Protein 6KYF (pdb70)

Solvent-accessible surface area: 7736 Å² total; per-residue (Å²): 102,110,139,40,65,134,49,50,84,0,16,30,5,10,181,91,115,23,91,101,10,181,121,54,66,87,51,13,15,30,54,2,10,90,108,94,137,32,4,89,88,123,19,154,34,22,0,87,0,59,0,18,54,25,0,56,28,130,22,1,62,164,116,42,162,68,4,97,103,38,0,52,97,23,11,75,46,69,119,99,10,0,114,11,0,20,45,46,40,4,132,35,164,95,58,78,33,132,59,1,33,85,25,0,0,48,0,0,84,124,43,48,60,8,0,0,28,0,75,59,170,94,28,60,8,14,0,0,4,54,54,4,58,0,110,81,141

Structure (mmCIF, N/CA/C/O backbone):
data_6KYF
#
_entry.id   6KYF
#
_cell.length_a   104.677
_cell.length_b   104.677
_cell.length_c   119.673
_cell.angle_alpha   90.000
_cell.angle_beta   90.000
_cell.angle_gamma   120.000
#
_symmetry.space_group_name_H-M   'P 62 2 2'
#
loop_
_entity.id
_entity.type
_entity.pdbx_description
1 polymer AcrF11
2 non-polymer NICOTINAMIDE-ADENINE-DINUCLEOTIDE
#
loop_
_atom_site.group_PDB
_atom_site.id
_atom_site.type_symbol
_atom_site.label_atom_id
_atom_site.label_alt_id
_atom_site.label_comp_id
_atom_site.label_asym_id
_atom_site.label_entity_id
_atom_site.label_seq_id
_atom_site.pdbx_PDB_ins_code
_atom_site.Cartn_x
_atom_site.Cartn_y
_atom_site.Cartn_z
_atom_site.occupancy
_atom_site.B_iso_or_equiv
_atom_site.auth_seq_id
_atom_site.auth_comp_id
_atom_site.auth_asym_id
_atom_site.auth_atom_id
_atom_site.pdbx_PDB_model_num
ATOM 1 N N . GLY A 1 1 ? 26.94237 137.20296 141.12180 1.000 77.38036 -4 GLY A N 1
ATOM 2 C CA . GLY A 1 1 ? 25.95893 138.26670 141.00463 1.000 89.08832 -4 GLY A CA 1
ATOM 3 C C . GLY A 1 1 ? 25.45541 138.83839 142.32025 1.000 94.94528 -4 GLY A C 1
ATOM 4 O O . GLY A 1 1 ? 25.44955 138.13170 143.33243 1.000 96.10914 -4 GLY A O 1
ATOM 5 N N . PRO A 1 2 ? 25.02074 140.10304 142.30023 1.000 86.72664 -3 PRO A N 1
ATOM 6 C CA . PRO A 1 2 ? 24.60344 140.77021 143.54392 1.000 78.87943 -3 PRO A CA 1
ATOM 7 C C . PRO A 1 2 ? 23.53071 139.96605 144.26136 1.000 82.47055 -3 PRO A C 1
ATOM 8 O O . PRO A 1 2 ? 22.55276 139.52463 143.65395 1.000 82.73490 -3 PRO A O 1
ATOM 12 N N . LEU A 1 3 ? 23.72784 139.76872 145.56395 1.000 84.89963 -2 LEU A N 1
ATOM 13 C CA . LEU A 1 3 ? 22.91468 138.80657 146.29420 1.000 82.87336 -2 LEU A CA 1
ATOM 14 C C . LEU A 1 3 ? 21.46993 139.27187 146.35207 1.000 76.74181 -2 LEU A C 1
ATOM 15 O O . LEU A 1 3 ? 21.18723 140.43788 146.64251 1.000 79.05614 -2 LEU A O 1
ATOM 20 N N . GLY A 1 4 ? 20.55683 138.35337 146.06053 1.000 75.80076 -1 GLY A N 1
ATOM 21 C CA . GLY A 1 4 ? 19.16062 138.66740 145.92358 1.000 77.08428 -1 GLY A CA 1
ATOM 22 C C . GLY A 1 4 ? 18.66895 138.71045 144.49370 1.000 77.34136 -1 GLY A C 1
ATOM 23 O O . GLY A 1 4 ? 17.47037 138.52017 144.26358 1.000 84.20362 -1 GLY A O 1
ATOM 24 N N . SER A 1 5 ? 19.56361 138.94034 143.52707 1.000 76.57938 0 SER A N 1
ATOM 25 C CA . SER A 1 5 ? 19.14908 139.05405 142.13144 1.000 71.08197 0 SER A CA 1
ATOM 26 C C . SER A 1 5 ? 18.56081 137.76162 141.59312 1.000 73.48532 0 SER A C 1
ATOM 27 O O . SER A 1 5 ? 17.85049 137.78761 140.58167 1.000 72.36188 0 SER A O 1
ATOM 30 N N . MET A 1 6 ? 18.85132 136.63173 142.23205 1.000 75.86876 1 MET A N 1
ATOM 31 C CA . MET A 1 6 ? 18.35444 135.34344 141.77660 1.000 69.31309 1 MET A CA 1
ATOM 32 C C . MET A 1 6 ? 17.44309 134.67916 142.79743 1.000 69.56801 1 MET A C 1
ATOM 33 O O . MET A 1 6 ? 17.15156 133.48464 142.65816 1.000 66.33311 1 MET A O 1
ATOM 38 N N . SER A 1 7 ? 16.96896 135.42516 143.79868 1.000 70.56371 2 SER A N 1
ATOM 39 C CA . SER A 1 7 ? 16.22897 134.83359 144.90476 1.000 66.00313 2 SER A CA 1
ATOM 40 C C . SER A 1 7 ? 14.92714 134.20666 144.42380 1.000 67.52378 2 SER A C 1
ATOM 41 O O . SER A 1 7 ? 14.25000 134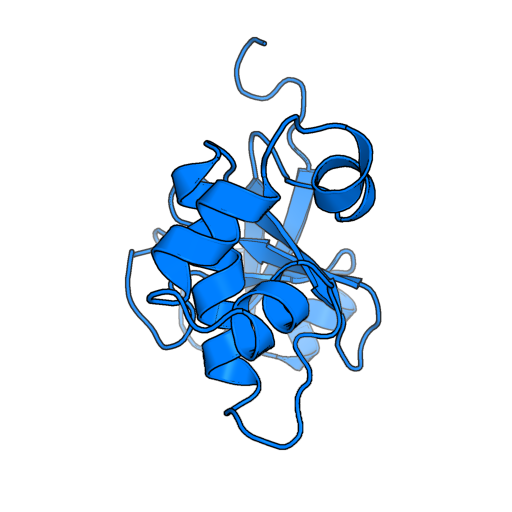.74085 143.54156 1.000 67.11139 2 SER A O 1
ATOM 44 N N . MET A 1 8 ? 14.57843 133.05902 145.00458 1.000 64.42272 3 MET A N 1
ATOM 45 C CA . MET A 1 8 ? 13.27849 132.45338 144.76723 1.000 62.60111 3 MET A CA 1
ATOM 46 C C . MET A 1 8 ? 12.54439 132.32595 146.09606 1.000 68.47073 3 MET A C 1
ATOM 47 O O . MET A 1 8 ? 13.16017 132.18427 147.15823 1.000 63.13223 3 MET A O 1
ATOM 52 N N . GLU A 1 9 ? 11.21941 132.41693 146.02314 1.000 67.16852 4 GLU A N 1
ATOM 53 C CA . GLU A 1 9 ? 10.34718 132.50730 147.18796 1.000 63.50793 4 GLU A CA 1
ATOM 54 C C . GLU A 1 9 ? 9.59601 131.19471 147.36308 1.000 68.81531 4 GLU A C 1
ATOM 55 O O . GLU A 1 9 ? 8.89657 130.74905 146.44762 1.000 73.53374 4 GLU A O 1
ATOM 61 N N . LEU A 1 10 ? 9.73442 130.58712 148.53868 1.000 69.19252 5 LEU A N 1
ATOM 62 C CA . LEU A 1 10 ? 9.10312 129.31650 148.86510 1.000 68.55192 5 LEU A CA 1
ATOM 63 C C . LEU A 1 10 ? 8.44284 129.41592 150.23354 1.000 70.80818 5 LEU A C 1
ATOM 64 O O . LEU A 1 10 ? 8.62205 130.39388 150.96459 1.000 72.10460 5 LEU A O 1
ATOM 69 N N . PHE A 1 11 ? 7.67853 128.38201 150.58656 1.000 68.62656 6 PHE A N 1
ATOM 70 C CA . PHE A 1 11 ? 6.94126 128.36120 151.84074 1.000 67.84085 6 PHE A CA 1
ATOM 71 C C . PHE A 1 11 ? 7.17907 127.05189 152.57648 1.000 70.66018 6 PHE A C 1
ATOM 72 O O . PHE A 1 11 ? 7.33297 125.99323 151.96436 1.000 73.89460 6 PHE A O 1
ATOM 80 N N . HIS A 1 12 ? 7.20070 127.14053 153.90409 1.000 76.33108 7 HIS A N 1
ATOM 81 C CA . HIS A 1 12 ? 7.47582 126.01119 154.78154 1.000 72.68722 7 HIS A CA 1
ATOM 82 C C . HIS A 1 12 ? 6.45139 125.98890 155.90360 1.000 73.15562 7 HIS A C 1
ATOM 83 O O . HIS A 1 12 ? 6.23755 127.00621 156.57000 1.000 75.13725 7 HIS A O 1
ATOM 90 N N . GLY A 1 13 ? 5.82540 124.83725 156.11053 1.000 74.77643 8 GLY A N 1
ATOM 91 C CA . GLY A 1 13 ? 4.90150 124.64119 157.21665 1.000 73.41608 8 GLY A CA 1
ATOM 92 C C . GLY A 1 13 ? 5.56455 123.83478 158.31613 1.000 74.97709 8 GLY A C 1
ATOM 93 O O . GLY A 1 13 ? 6.30961 122.89086 158.04680 1.000 80.45371 8 GLY A O 1
ATOM 94 N N . SER A 1 14 ? 5.29956 124.22074 159.56151 1.000 75.62536 9 SER A N 1
ATOM 95 C CA . SER A 1 14 ? 5.93150 123.55893 160.69398 1.000 80.58683 9 SER A CA 1
ATOM 96 C C . SER A 1 14 ? 5.06351 123.73644 161.93292 1.000 79.37760 9 SER A C 1
ATOM 97 O O . SER A 1 14 ? 4.12497 124.53626 161.95407 1.000 78.58294 9 SER A O 1
ATOM 100 N N . TYR A 1 15 ? 5.38564 122.95690 162.96672 1.000 78.47105 10 TYR A N 1
ATOM 101 C CA . TYR A 1 15 ? 4.76376 123.14088 164.27217 1.000 79.48884 10 TYR A CA 1
ATOM 102 C C . TYR A 1 15 ? 5.43876 124.26210 165.05412 1.000 81.74495 10 TYR A C 1
ATOM 103 O O . TYR A 1 15 ? 4.76987 124.98475 165.80096 1.000 81.05604 10 TYR A O 1
ATOM 112 N N . GLU A 1 16 ? 6.75088 124.41947 164.88812 1.000 80.00905 11 GLU A N 1
ATOM 113 C CA . GLU A 1 16 ? 7.52417 125.48149 165.50742 1.000 76.56211 11 GLU A CA 1
ATOM 114 C C . GLU A 1 16 ? 7.32132 126.80173 164.77073 1.000 82.95375 11 GLU A C 1
ATOM 115 O O . GLU A 1 16 ? 6.66766 126.87701 163.72758 1.000 85.10894 11 GLU A O 1
ATOM 121 N N . GLU A 1 17 ? 7.91152 127.85306 165.32842 1.000 82.17489 12 GLU A N 1
ATOM 122 C CA . GLU A 1 17 ? 8.19564 129.08168 164.60090 1.000 79.36495 12 GLU A CA 1
ATOM 123 C C . GLU A 1 17 ? 9.69863 129.12766 164.35850 1.000 81.93738 12 GLU A C 1
ATOM 124 O O . GLU A 1 17 ? 10.48195 129.18017 165.31328 1.000 82.16307 12 GLU A O 1
ATOM 130 N N . ILE A 1 18 ? 10.09741 129.09089 163.09111 1.000 77.74873 13 ILE A N 1
ATOM 131 C CA . ILE A 1 18 ? 11.50889 129.00148 162.73587 1.000 75.88909 13 ILE A CA 1
ATOM 132 C C . ILE A 1 18 ? 12.11060 130.39969 162.70381 1.00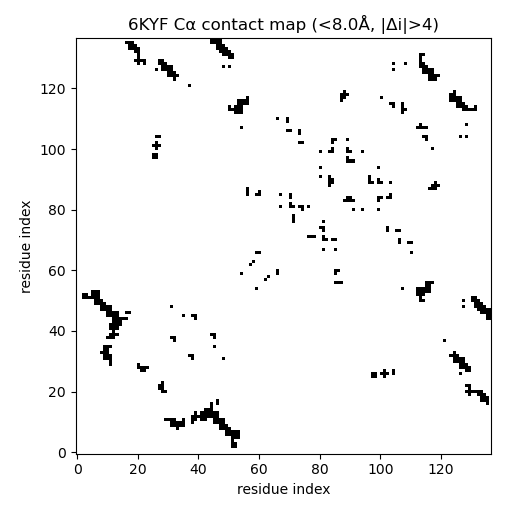0 74.66091 13 ILE A C 1
ATOM 133 O O . ILE A 1 18 ? 11.60116 131.29474 162.01897 1.000 75.95914 13 ILE A O 1
ATOM 138 N N . SER A 1 19 ? 13.20425 130.58860 163.44098 1.000 77.95382 14 SER A N 1
ATOM 139 C CA . SER A 1 19 ? 13.93822 131.85000 163.43663 1.000 71.75869 14 SER A CA 1
ATOM 140 C C . SER A 1 19 ? 14.96710 131.87581 162.30797 1.000 72.27052 14 SER A C 1
ATOM 141 O O . SER A 1 19 ? 14.93830 132.76271 161.44850 1.000 73.20427 14 SER A O 1
ATOM 144 N N . GLU A 1 20 ? 15.87783 130.90442 162.29928 1.000 72.10750 15 GLU A N 1
ATOM 145 C CA . GLU A 1 20 ? 16.81880 130.74481 161.20501 1.000 75.05733 15 GLU A CA 1
ATOM 146 C C . GLU A 1 20 ? 16.94139 129.26515 160.86586 1.000 78.55885 15 GLU A C 1
ATOM 147 O O . GLU A 1 20 ? 16.37824 128.40007 161.54155 1.000 74.85672 15 GLU A O 1
ATOM 153 N N . ILE A 1 21 ? 17.67287 128.98070 159.79251 1.000 73.79651 16 ILE A N 1
ATOM 154 C CA . ILE A 1 21 ? 17.87247 127.61961 159.31148 1.000 64.94011 16 ILE A CA 1
ATOM 155 C C . ILE A 1 21 ? 19.22338 127.15443 159.84225 1.000 69.99026 16 ILE A C 1
ATOM 156 O O . ILE A 1 21 ? 20.27430 127.46473 159.27323 1.000 72.59454 16 ILE A O 1
ATOM 161 N N . ARG A 1 22 ? 19.19472 126.41732 160.94851 1.000 75.02336 17 ARG A N 1
ATOM 162 C CA . ARG A 1 22 ? 20.40999 125.85958 161.52128 1.000 75.25762 17 ARG A CA 1
ATOM 163 C C . ARG A 1 22 ? 21.00110 124.78193 160.61698 1.000 74.81975 17 ARG A C 1
ATOM 164 O O . ARG A 1 22 ? 20.29856 124.13479 159.83454 1.000 72.00140 17 ARG A O 1
ATOM 172 N N . ASP A 1 23 ? 22.31676 124.59573 160.73359 1.000 76.68256 18 ASP A N 1
ATOM 173 C CA . ASP A 1 23 ? 23.00613 123.46150 160.12014 1.000 72.61555 18 ASP A CA 1
ATOM 174 C C . ASP A 1 23 ? 22.80486 122.21273 160.98087 1.000 74.51628 18 ASP A C 1
ATOM 175 O O . ASP A 1 23 ? 23.73349 121.65254 161.56160 1.000 83.25181 18 ASP A O 1
ATOM 180 N N . SER A 1 24 ? 21.54968 121.78604 161.05850 1.000 74.65978 19 SER A N 1
ATOM 181 C CA . SER A 1 24 ? 21.15758 120.68866 161.92786 1.000 75.32878 19 SER A CA 1
ATOM 182 C C . SER A 1 24 ? 19.95288 119.99336 161.30677 1.000 79.36238 19 SER A C 1
ATOM 183 O O . SER A 1 24 ? 19.53794 120.31342 160.18919 1.000 82.40864 19 SER A O 1
ATOM 186 N N . GLY A 1 25 ? 19.37855 119.04745 162.04252 1.000 76.82630 20 GLY A N 1
ATOM 187 C CA . GLY A 1 25 ? 18.27250 118.26760 161.53362 1.000 75.49189 20 GLY A CA 1
ATOM 188 C C . GLY A 1 25 ? 18.73820 117.13957 160.63833 1.000 77.79422 20 GLY A C 1
ATOM 189 O O . GLY A 1 25 ? 19.92357 116.97127 160.34225 1.000 76.65720 20 GLY A O 1
ATOM 190 N N . VAL A 1 26 ? 17.76137 116.34611 160.19490 1.000 76.64066 21 VAL A N 1
ATOM 191 C CA . VAL A 1 26 ? 18.06628 115.19753 159.34826 1.000 70.37297 21 VAL A CA 1
ATOM 192 C C . VAL A 1 26 ? 18.69309 115.64847 158.03616 1.000 71.88870 21 VAL A C 1
ATOM 193 O O . VAL A 1 26 ? 19.60525 114.99909 157.51166 1.000 72.50237 21 VAL A O 1
ATOM 197 N N . PHE A 1 27 ? 18.22713 116.77232 157.49232 1.000 74.04675 22 PHE A N 1
ATOM 198 C CA . PHE A 1 27 ? 18.60206 117.17700 156.14654 1.000 72.19183 22 PHE A CA 1
ATOM 199 C C . PHE A 1 27 ? 19.56756 118.35163 156.11219 1.000 70.43203 22 PHE A C 1
ATOM 200 O O . PHE A 1 27 ? 20.12019 118.64511 155.04417 1.000 65.30834 22 PHE A O 1
ATOM 208 N N . GLY A 1 28 ? 19.78920 119.02447 157.23784 1.000 71.79787 23 GLY A N 1
ATOM 209 C CA . GLY A 1 28 ? 20.61274 120.21347 157.22870 1.000 68.30182 23 GLY A CA 1
ATOM 210 C C . GLY A 1 28 ? 19.91903 121.43496 156.68460 1.000 71.55961 23 GLY A C 1
ATOM 211 O O . GLY A 1 28 ? 20.59427 122.37022 156.24533 1.000 71.64545 23 GLY A O 1
ATOM 212 N N . GLY A 1 29 ? 18.59161 121.44870 156.69316 1.000 72.40682 24 GLY A N 1
ATOM 213 C CA . GLY A 1 29 ? 17.85205 122.59443 156.20380 1.000 70.77664 24 GLY A CA 1
ATOM 214 C C . GLY A 1 29 ? 16.36435 122.32772 156.22717 1.000 71.82918 24 GLY A C 1
ATOM 215 O O . GLY A 1 29 ? 15.90056 121.37012 156.85040 1.000 75.95808 24 GLY A O 1
ATOM 216 N N . LEU A 1 30 ? 15.61698 123.18774 155.53669 1.000 67.31425 25 LEU A N 1
ATOM 217 C CA . LEU A 1 30 ? 14.16840 123.07946 155.44285 1.000 68.26512 25 LEU A CA 1
ATOM 218 C C . LEU A 1 30 ? 13.74674 122.80449 154.00750 1.000 67.81601 25 LEU A C 1
ATOM 219 O O . LEU A 1 30 ? 14.43334 123.18866 153.05618 1.000 69.36076 25 LEU A O 1
ATOM 224 N N . PHE A 1 31 ? 12.60008 122.14753 153.85880 1.000 69.18257 26 PHE A N 1
ATOM 225 C CA . PHE A 1 31 ? 12.00910 121.93446 152.54649 1.000 72.62456 26 PHE A CA 1
ATOM 226 C C . PHE A 1 31 ? 10.99143 123.02772 152.24991 1.000 73.09101 26 PHE A C 1
ATOM 227 O O . PHE A 1 31 ? 10.16616 123.37608 153.10109 1.000 74.66620 26 PHE A O 1
ATOM 235 N N . GLY A 1 32 ? 11.06171 123.57613 151.04221 1.000 73.78867 27 GLY A N 1
ATOM 236 C CA . GLY A 1 32 ? 10.15517 124.62430 150.61221 1.000 70.52854 27 GLY A CA 1
ATOM 237 C C . GLY A 1 32 ? 9.30476 124.17506 149.45172 1.000 70.71654 27 GLY A C 1
ATOM 238 O O . GLY A 1 32 ? 9.72264 123.35729 148.62431 1.000 74.49507 27 GLY A O 1
ATOM 239 N N . ALA A 1 33 ? 8.08433 124.70648 149.38555 1.000 66.10670 28 ALA A N 1
ATOM 240 C CA . ALA A 1 33 ? 7.15965 124.45130 148.29732 1.000 66.31486 28 ALA A CA 1
ATOM 241 C C . ALA A 1 33 ? 6.83429 125.76067 147.59087 1.000 73.96770 28 ALA A C 1
ATOM 242 O O . ALA A 1 33 ? 7.00207 126.84813 148.14984 1.000 75.54115 28 ALA A O 1
ATOM 244 N N . HIS A 1 34 ? 6.37366 125.65156 146.34402 1.000 73.23626 29 HIS A N 1
ATOM 245 C CA . HIS A 1 34 ? 5.97053 126.83714 145.59633 1.000 70.72343 29 HIS A CA 1
ATOM 246 C C . HIS A 1 34 ? 4.59112 127.35115 145.98350 1.000 75.58903 29 HIS A C 1
ATOM 247 O O . HIS A 1 34 ? 4.26518 128.49418 145.64798 1.000 82.07894 29 HIS A O 1
ATOM 254 N N . GLU A 1 35 ? 3.78343 126.55268 146.67772 1.000 80.97431 30 GLU A N 1
ATOM 255 C CA . GLU A 1 35 ? 2.40887 126.90647 147.00540 1.000 84.42504 30 GLU A CA 1
ATOM 256 C C . GLU A 1 35 ? 2.22195 126.89800 148.51670 1.000 82.68043 30 GLU A C 1
ATOM 257 O O . GLU A 1 35 ? 2.57438 125.91774 149.18188 1.000 80.54284 30 GLU A O 1
ATOM 263 N N . LYS A 1 36 ? 1.67106 127.99226 149.05551 1.000 81.90083 31 LYS A N 1
ATOM 264 C CA . LYS A 1 36 ? 1.37596 128.04578 150.48598 1.000 81.04942 31 LYS A CA 1
ATOM 265 C C . LYS A 1 36 ? 0.51162 126.86773 150.91412 1.000 80.65789 31 LYS A C 1
ATOM 266 O O . LYS A 1 36 ? 0.71961 126.28842 151.98705 1.000 75.79908 31 LYS A O 1
ATOM 272 N N . GLU A 1 37 ? -0.47171 126.50789 150.08478 1.000 86.53203 32 GLU A N 1
ATOM 273 C CA . GLU A 1 37 ? -1.34148 125.37550 150.38666 1.000 85.70747 32 GLU A CA 1
ATOM 274 C C . GLU A 1 37 ? -0.53837 124.10347 150.63087 1.000 83.44618 32 GLU A C 1
ATOM 275 O O . GLU A 1 37 ? -0.85498 123.32044 151.53479 1.000 82.32975 32 GLU A O 1
ATOM 281 N N . THR A 1 38 ? 0.51375 123.88658 149.83991 1.000 81.38955 33 THR A N 1
ATOM 282 C CA . THR A 1 38 ? 1.33953 122.69728 150.02027 1.000 78.32318 33 THR A CA 1
ATOM 283 C C . THR A 1 38 ? 2.10721 122.75090 151.33647 1.000 79.85298 33 THR A C 1
ATOM 284 O O . THR A 1 38 ? 2.23267 121.73590 152.03247 1.000 79.45492 33 THR A O 1
ATOM 288 N N . ALA A 1 39 ? 2.61961 123.92766 151.70104 1.000 82.86807 34 ALA A N 1
ATOM 289 C CA . ALA A 1 39 ? 3.39234 124.04129 152.93356 1.000 76.27967 34 ALA A CA 1
ATOM 290 C C . ALA A 1 39 ? 2.51444 123.83337 154.16225 1.000 78.93206 34 ALA A C 1
ATOM 291 O O . ALA A 1 39 ? 2.95326 123.22982 155.14819 1.000 83.34648 34 ALA A O 1
ATOM 293 N N . LEU A 1 40 ? 1.26900 124.31671 154.11966 1.000 79.24072 35 LEU A N 1
ATOM 294 C CA . LEU A 1 40 ? 0.38091 124.18522 155.27104 1.000 73.71996 35 LEU A CA 1
ATOM 295 C C . LEU A 1 40 ? 0.03495 122.73272 155.56636 1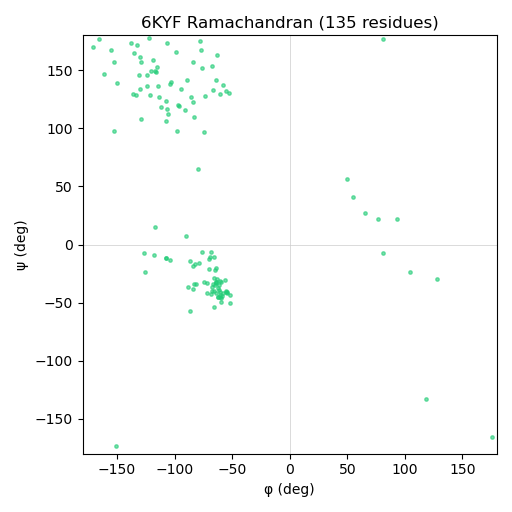.000 77.02991 35 LEU A C 1
ATOM 296 O O . LEU A 1 40 ? -0.23396 122.38779 156.72178 1.000 80.63486 35 LEU A O 1
ATOM 301 N N . SER A 1 41 ? 0.02790 121.86740 154.55216 1.000 77.46595 36 SER A N 1
ATOM 302 C CA . SER A 1 41 ? -0.24933 120.46151 154.81756 1.000 79.46387 36 SER A CA 1
ATOM 303 C C . SER A 1 41 ? 0.83151 119.80529 155.66554 1.000 80.04570 36 SER A C 1
ATOM 304 O O . SER A 1 41 ? 0.62338 118.68647 156.14763 1.000 85.76870 36 SER A O 1
ATOM 307 N N . HIS A 1 42 ? 1.96474 120.47577 155.87080 1.000 81.09929 37 HIS A N 1
ATOM 308 C CA . HIS A 1 42 ? 3.06709 119.93499 156.65064 1.000 80.20380 37 HIS A CA 1
ATOM 309 C C . HIS A 1 42 ? 3.17405 120.53346 158.04542 1.000 81.36333 37 HIS A C 1
ATOM 310 O O . HIS A 1 42 ? 3.91063 119.99055 158.87675 1.000 86.03344 37 HIS A O 1
ATOM 317 N N . GLY A 1 43 ? 2.46979 121.62492 158.32222 1.000 78.45355 38 GLY A N 1
ATOM 318 C CA . GLY A 1 43 ? 2.55919 122.24769 159.63050 1.000 78.87190 38 GLY A CA 1
ATOM 319 C C . GLY A 1 43 ? 1.51914 123.33275 159.78656 1.000 78.23144 38 GLY A C 1
ATOM 320 O O . GLY A 1 43 ? 0.85259 123.73573 158.82989 1.000 79.33163 38 GLY A O 1
ATOM 321 N N . GLU A 1 44 ? 1.39474 123.80830 161.02113 1.000 79.47132 39 GLU A N 1
ATOM 322 C CA . GLU A 1 44 ? 0.39576 124.81470 161.35316 1.000 83.36429 39 GLU A CA 1
ATOM 323 C C . GLU A 1 44 ? 0.91277 126.23493 161.14659 1.000 83.03431 39 GLU A C 1
ATOM 324 O O . GLU A 1 44 ? 0.15556 127.10921 160.71391 1.000 78.78328 39 GLU A O 1
ATOM 330 N N . THR A 1 45 ? 2.18771 126.48580 161.43598 1.000 79.74636 40 THR A N 1
ATOM 331 C CA . THR A 1 45 ? 2.76942 127.81815 161.32394 1.000 79.22351 40 THR A CA 1
ATOM 332 C C . THR A 1 45 ? 3.48752 127.94264 159.98373 1.000 79.76018 40 THR A C 1
ATOM 333 O O . THR A 1 45 ? 4.41880 127.18134 159.69678 1.000 77.00653 40 THR A O 1
ATOM 337 N N . LEU A 1 46 ? 3.05093 128.90247 159.17118 1.000 79.81627 41 LEU A N 1
ATOM 338 C CA . LEU A 1 46 ? 3.57242 129.08874 157.82557 1.000 72.42208 41 LEU A CA 1
ATOM 339 C C . LEU A 1 46 ? 4.77596 130.02075 157.83277 1.000 76.86099 41 LEU A C 1
ATOM 340 O O . LEU A 1 46 ? 4.81426 131.00464 158.57724 1.000 77.37388 41 LEU A O 1
ATOM 345 N N . HIS A 1 47 ? 5.75786 129.70432 156.99279 1.000 76.75721 42 HIS A N 1
ATOM 346 C CA . HIS A 1 47 ? 6.97708 130.48747 156.88742 1.000 75.80603 42 HIS A CA 1
ATOM 347 C C . HIS A 1 47 ? 7.25122 130.82265 155.43037 1.000 76.99863 42 HIS A C 1
ATOM 348 O O . HIS A 1 47 ? 6.78732 130.14242 154.51230 1.000 73.89029 42 HIS A O 1
ATOM 355 N N . ARG A 1 48 ? 8.02143 131.88624 155.23420 1.000 76.36660 43 ARG A N 1
ATOM 356 C CA . ARG A 1 48 ? 8.50061 132.29032 153.92130 1.000 69.58096 43 ARG A CA 1
ATOM 357 C C . ARG A 1 48 ? 10.00609 132.07576 153.88412 1.000 68.29476 43 ARG A C 1
ATOM 358 O O . ARG A 1 48 ? 10.74013 132.67377 154.67805 1.000 73.83895 43 ARG A O 1
ATOM 366 N N . ILE A 1 49 ? 10.46101 131.21210 152.98280 1.000 67.46284 44 ILE A N 1
ATOM 367 C CA . ILE A 1 49 ? 11.88239 130.96722 152.77608 1.000 68.61824 44 ILE A CA 1
ATOM 368 C C . ILE A 1 49 ? 12.29988 131.66898 151.49461 1.000 68.76703 44 ILE A C 1
ATOM 369 O O . ILE A 1 49 ? 11.57662 131.63746 150.49295 1.000 74.91254 44 ILE A O 1
ATOM 374 N N . ILE A 1 50 ? 13.46182 132.31180 151.53029 1.000 67.77781 45 ILE A N 1
ATOM 375 C CA . ILE A 1 50 ? 13.99087 133.04360 150.38901 1.000 71.90153 45 ILE A CA 1
ATOM 376 C C . ILE A 1 50 ? 15.42346 132.57744 150.17370 1.000 71.70821 45 ILE A C 1
ATOM 377 O O . ILE A 1 50 ? 16.31357 132.89878 150.97186 1.000 70.16911 45 ILE A O 1
ATOM 382 N N . SER A 1 51 ? 15.64023 131.80229 149.11165 1.000 66.36279 46 SER A N 1
ATOM 383 C CA . SER A 1 51 ? 16.96787 131.29520 148.79455 1.000 65.62639 46 SER A CA 1
ATOM 384 C C . SER A 1 51 ? 17.67533 132.26321 147.86176 1.000 70.33756 46 SER A C 1
ATOM 385 O O . SER A 1 51 ? 17.22465 132.45440 146.72497 1.000 71.05384 46 SER A O 1
ATOM 388 N N . PRO A 1 52 ? 18.77945 132.89051 148.28497 1.000 67.99574 47 PRO A N 1
ATOM 389 C CA . PRO A 1 52 ? 19.43958 133.87496 147.41538 1.000 63.02706 47 PRO A CA 1
ATOM 390 C C . PRO A 1 52 ? 19.93014 133.29955 146.10126 1.000 71.73927 47 PRO A C 1
ATOM 391 O O . PRO A 1 52 ? 19.95239 134.02367 145.09799 1.000 77.53134 47 PRO A O 1
ATOM 395 N N . LEU A 1 53 ? 20.32468 132.02768 146.06933 1.000 67.31931 48 LEU A N 1
ATOM 396 C CA . LEU A 1 53 ? 20.82415 131.40485 144.83771 1.000 72.24821 48 LEU A CA 1
ATOM 397 C C . LEU A 1 53 ? 20.56783 129.89886 144.86157 1.000 69.81311 48 LEU A C 1
ATOM 398 O O . LEU A 1 53 ? 21.34319 129.12961 145.44829 1.000 62.72522 48 LEU A O 1
ATOM 403 N N . PRO A 1 54 ? 19.49715 129.45230 144.21669 1.000 67.27498 49 PRO A N 1
ATOM 404 C CA . PRO A 1 54 ? 19.17322 128.02226 144.19879 1.000 63.56192 49 PRO A CA 1
ATOM 405 C C . PRO A 1 54 ? 19.93551 127.27501 143.11701 1.000 67.57845 49 PRO A C 1
ATOM 406 O O . PRO A 1 54 ? 20.36513 127.83950 142.10930 1.000 73.31817 49 PRO A O 1
ATOM 410 N N . LEU A 1 55 ? 20.07468 125.96928 143.33884 1.000 66.82266 50 LEU A N 1
ATOM 411 C CA . LEU A 1 55 ? 20.79225 125.07414 142.43788 1.000 65.34525 50 LEU A CA 1
ATOM 412 C C . LEU A 1 55 ? 19.75504 124.21122 141.72796 1.000 66.70930 50 LEU A C 1
ATOM 413 O O . LEU A 1 55 ? 19.17621 123.30329 142.33490 1.000 69.67990 50 LEU A O 1
ATOM 418 N N . THR A 1 56 ? 19.51698 124.49087 140.45038 1.000 67.56496 51 THR A N 1
ATOM 419 C CA . THR A 1 56 ? 18.59818 1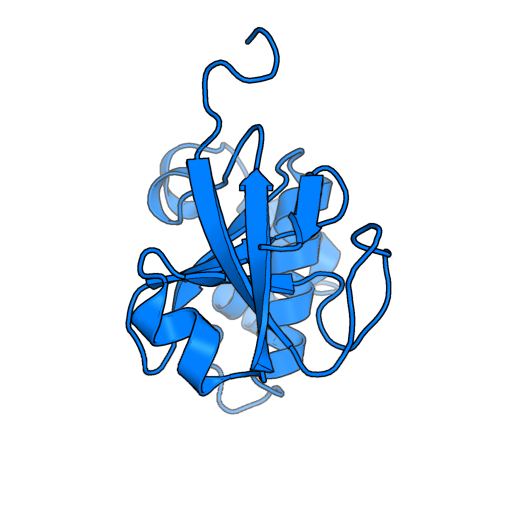23.66724 139.67899 1.000 65.26308 51 THR A CA 1
ATOM 420 C C . THR A 1 56 ? 19.26820 122.35440 139.29357 1.000 67.38832 51 THR A C 1
ATOM 421 O O . THR A 1 56 ? 20.49285 122.27475 139.15620 1.000 65.43989 51 THR A O 1
ATOM 425 N N . ASP A 1 57 ? 18.44761 121.31443 139.11727 1.000 68.97659 52 ASP A N 1
ATOM 426 C CA . ASP A 1 57 ? 18.98927 120.01401 138.73003 1.000 69.41821 52 ASP A CA 1
ATOM 427 C C . ASP A 1 57 ? 19.69199 120.07574 137.38043 1.000 67.08767 52 ASP A C 1
ATOM 428 O O . ASP A 1 57 ? 20.73452 119.43806 137.19490 1.000 67.51150 52 ASP A O 1
ATOM 433 N N . TYR A 1 58 ? 19.14139 120.83243 136.42514 1.000 63.19405 53 TYR A N 1
ATOM 434 C CA . TYR A 1 58 ? 19.80728 120.96951 135.13399 1.000 64.94064 53 TYR A CA 1
ATOM 435 C C . TYR A 1 58 ? 21.19456 121.57340 135.29994 1.000 70.84568 53 TYR A C 1
ATOM 436 O O . TYR A 1 58 ? 22.17989 121.04984 134.76582 1.000 72.27542 53 TYR A O 1
ATOM 445 N N . ALA A 1 59 ? 21.28995 122.68333 136.03767 1.000 69.35302 54 ALA A N 1
ATOM 446 C CA . ALA A 1 59 ? 22.58657 123.31902 136.24258 1.000 68.27329 54 ALA A CA 1
ATOM 447 C C . ALA A 1 59 ? 23.56940 122.37458 136.92012 1.000 70.43972 54 ALA A C 1
ATOM 448 O O . ALA A 1 59 ? 24.77468 122.43037 136.64634 1.000 72.51641 54 ALA A O 1
ATOM 450 N N . LEU A 1 60 ? 23.07269 121.48700 137.78278 1.000 66.08805 55 LEU A N 1
ATOM 451 C CA . LEU A 1 60 ? 23.94647 120.54071 138.46599 1.000 67.52973 55 LEU A CA 1
ATOM 452 C C . LEU A 1 60 ? 24.57796 119.56103 137.48444 1.000 71.46626 55 LEU A C 1
ATOM 453 O O . LEU A 1 60 ? 25.80276 119.40114 137.44736 1.000 74.01190 55 LEU A O 1
ATOM 458 N N . ASN A 1 61 ? 23.75244 118.88816 136.68104 1.000 69.33834 56 ASN A N 1
ATOM 459 C CA . ASN A 1 61 ? 24.24192 117.81487 135.82362 1.000 66.19293 56 ASN A CA 1
ATOM 460 C C . ASN A 1 61 ? 24.82255 118.30472 134.50422 1.000 71.36414 56 ASN A C 1
ATOM 461 O O . ASN A 1 61 ? 25.55835 117.55141 133.85751 1.000 79.67001 56 ASN A O 1
ATOM 466 N N . TYR A 1 62 ? 24.51653 119.52723 134.07835 1.000 71.05215 57 TYR A N 1
ATOM 467 C CA . TYR A 1 62 ? 24.81900 119.92297 132.70920 1.000 69.22239 57 TYR A CA 1
ATOM 468 C C . TYR A 1 62 ? 25.63775 121.19641 132.58018 1.000 71.96995 57 TYR A C 1
ATOM 469 O O . TYR A 1 62 ? 26.30662 121.36914 131.56005 1.000 75.58763 57 TYR A O 1
ATOM 478 N N . GLU A 1 63 ? 25.61739 122.08834 133.57256 1.000 71.78724 58 GLU A N 1
ATOM 479 C CA . GLU A 1 63 ? 26.24612 123.39199 133.41568 1.000 74.73744 58 GLU A CA 1
ATOM 480 C C . GLU A 1 63 ? 27.39358 123.64395 134.38018 1.000 72.24474 58 GLU A C 1
ATOM 481 O O . GLU A 1 63 ? 28.09414 124.64962 134.22746 1.000 79.00132 58 GLU A O 1
ATOM 487 N N . ILE A 1 64 ? 27.60662 122.77609 135.36014 1.000 70.39644 59 ILE A N 1
ATOM 488 C CA . ILE A 1 64 ? 28.65941 122.95080 136.35418 1.000 74.29665 59 ILE A CA 1
ATOM 489 C C . ILE A 1 64 ? 29.77030 121.96829 136.01692 1.000 77.50676 59 ILE A C 1
ATOM 490 O O . ILE A 1 64 ? 29.59556 120.74924 136.14312 1.000 79.27310 59 ILE A O 1
ATOM 495 N N . GLU A 1 65 ? 30.91677 122.49879 135.59855 1.000 80.95002 60 GLU A N 1
ATOM 496 C CA . GLU A 1 65 ? 32.05975 121.66280 135.25387 1.000 84.79666 60 GLU A CA 1
ATOM 497 C C . GLU A 1 65 ? 32.51787 120.83820 136.45163 1.000 85.12003 60 GLU A C 1
ATOM 498 O O . GLU A 1 65 ? 32.72533 121.37057 137.54649 1.000 88.17551 60 GLU A O 1
ATOM 504 N N . SER A 1 66 ? 32.66492 119.53010 136.23164 1.000 84.88803 61 SER A N 1
ATOM 505 C CA . SER A 1 66 ? 33.25552 118.60634 137.20316 1.000 89.90272 61 SER A CA 1
ATOM 506 C C . SER A 1 66 ? 32.54325 118.66224 138.55500 1.000 91.18600 61 SER A C 1
ATOM 507 O O . SER A 1 66 ? 33.16902 118.62324 139.61669 1.000 92.92622 61 SER A O 1
ATOM 510 N N . ALA A 1 67 ? 31.21303 118.75641 138.51878 1.000 90.05591 62 ALA A N 1
ATOM 511 C CA . ALA A 1 67 ? 30.43891 118.54527 139.73488 1.000 81.60853 62 ALA A CA 1
ATOM 512 C C . ALA A 1 67 ? 30.46159 117.08579 140.15954 1.000 85.20758 62 ALA A C 1
ATOM 513 O O . ALA A 1 67 ? 30.22388 116.78520 141.33486 1.000 84.99372 62 ALA A O 1
ATOM 515 N N . TRP A 1 68 ? 30.75422 116.17921 139.22525 1.000 84.95186 63 TRP A N 1
ATOM 516 C CA . TRP A 1 68 ? 30.80144 114.75797 139.54511 1.000 86.20364 63 TRP A CA 1
ATOM 517 C C . TRP A 1 68 ? 31.88515 114.46172 140.57551 1.000 85.81400 63 TRP A C 1
ATOM 518 O O . TRP A 1 68 ? 31.65722 113.71785 141.53656 1.000 83.83410 63 TRP A O 1
ATOM 529 N N . GLU A 1 69 ? 33.07562 115.03990 140.39157 1.000 86.41946 64 GLU A N 1
ATOM 530 C CA . GLU A 1 69 ? 34.15295 114.81408 141.35113 1.000 86.74122 64 GLU A CA 1
ATOM 531 C C . GLU A 1 69 ? 33.80196 115.36728 142.72649 1.000 82.94645 64 GLU A C 1
ATOM 532 O O . GLU A 1 69 ? 34.21793 114.80099 143.74420 1.000 87.50868 64 GLU A O 1
ATOM 538 N N . VAL A 1 70 ? 33.03689 116.45897 142.78340 1.000 83.23496 65 VAL A N 1
ATOM 539 C CA . VAL A 1 70 ? 32.62276 116.99737 144.07508 1.000 79.92523 65 VAL A CA 1
ATOM 540 C C . VAL A 1 70 ? 31.57894 116.09394 144.71487 1.000 79.37164 65 VAL A C 1
ATOM 541 O O . VAL A 1 70 ? 31.61389 115.84244 145.92418 1.000 81.23811 65 VAL A O 1
ATOM 545 N N . ALA A 1 71 ? 30.63308 115.59218 143.91800 1.000 78.12319 66 ALA A N 1
ATOM 546 C CA . ALA A 1 71 ? 29.67222 114.62806 144.44019 1.000 79.86037 66 ALA A CA 1
ATOM 547 C C . ALA A 1 71 ? 30.36150 113.34688 144.88781 1.000 82.52501 66 ALA A C 1
ATOM 548 O O . ALA A 1 71 ? 29.88676 112.67323 145.80879 1.000 81.31959 66 ALA A O 1
ATOM 550 N N . LEU A 1 72 ? 31.47732 112.99507 144.24784 1.000 83.57331 67 LEU A N 1
ATOM 551 C CA . LEU A 1 72 ? 32.23800 111.82610 144.67043 1.000 81.18574 67 LEU A CA 1
ATOM 552 C C . LEU A 1 72 ? 32.88777 112.05021 146.02825 1.000 80.87820 67 LEU A C 1
ATOM 553 O O . LEU A 1 72 ? 32.87780 111.15497 146.88087 1.000 82.80073 67 LEU A O 1
ATOM 558 N N . ASP A 1 73 ? 33.46274 113.23721 146.24362 1.000 78.27928 68 ASP A N 1
ATOM 559 C CA . ASP A 1 73 ? 34.14877 113.51484 147.50031 1.000 80.22899 68 ASP A CA 1
ATOM 560 C C . ASP A 1 73 ? 33.18878 113.48979 148.68197 1.000 85.76088 68 ASP A C 1
ATOM 561 O O . ASP A 1 73 ? 33.57701 113.09550 149.78780 1.000 87.99852 68 ASP A O 1
ATOM 566 N N . VAL A 1 74 ? 31.93704 113.90234 148.47321 1.000 83.74544 69 VAL A N 1
ATOM 567 C CA . VAL A 1 74 ? 30.96052 113.86142 149.55411 1.000 80.68448 69 VAL A CA 1
ATOM 568 C C . VAL A 1 74 ? 30.34816 112.47905 149.70599 1.000 82.33418 69 VAL A C 1
ATOM 569 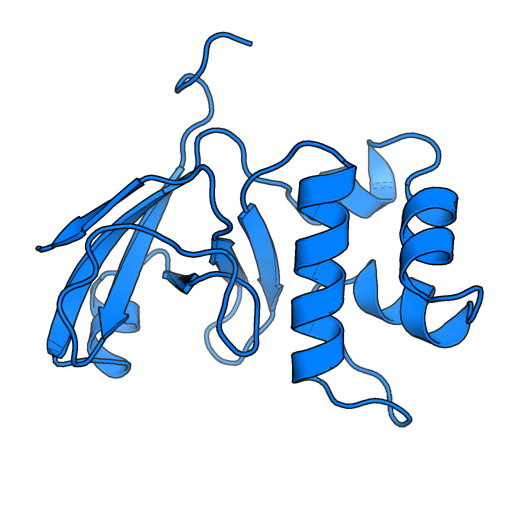O O . VAL A 1 74 ? 29.74586 112.18671 150.74632 1.000 88.66538 69 VAL A O 1
ATOM 573 N N . ALA A 1 75 ? 30.48301 111.62123 148.69868 1.000 84.02642 70 ALA A N 1
ATOM 574 C CA . ALA A 1 75 ? 29.97497 110.25976 148.75780 1.000 82.79886 70 ALA A CA 1
ATOM 575 C C . ALA A 1 75 ? 30.99907 109.28060 149.31397 1.000 87.15896 70 ALA A C 1
ATOM 576 O O . ALA A 1 75 ? 30.75407 108.06972 149.29827 1.000 88.49887 70 ALA A O 1
ATOM 578 N N . GLY A 1 76 ? 32.13612 109.77536 149.79894 1.000 85.87031 71 GLY A N 1
ATOM 579 C CA . GLY A 1 76 ? 33.17867 108.90501 150.30793 1.000 84.76027 71 GLY A CA 1
ATOM 580 C C . GLY A 1 76 ? 33.80637 108.01801 149.25707 1.000 86.68713 71 GLY A C 1
ATOM 581 O O . GLY A 1 76 ? 34.30674 106.93664 149.58541 1.000 91.71137 71 GLY A O 1
ATOM 582 N N . GLY A 1 77 ? 33.79683 108.44909 147.99624 1.000 82.61835 72 GLY A N 1
ATOM 583 C CA . GLY A 1 77 ? 34.29475 107.64404 146.90458 1.000 85.83852 72 GLY A CA 1
ATOM 584 C C . GLY A 1 77 ? 33.33369 106.59728 146.39579 1.000 87.57787 72 GLY A C 1
ATOM 585 O O . GLY A 1 77 ? 33.63060 105.94898 145.38335 1.000 93.03518 72 GLY A O 1
ATOM 586 N N . ASP A 1 78 ? 32.19948 106.40493 147.06140 1.000 81.98137 73 ASP A N 1
ATOM 587 C CA . ASP A 1 78 ? 31.21409 105.41486 146.64092 1.000 84.92699 73 ASP A CA 1
ATOM 588 C C . ASP A 1 78 ? 30.50681 105.97289 145.41497 1.000 85.76207 73 ASP A C 1
ATOM 589 O O . ASP A 1 78 ? 29.56324 106.75655 145.53168 1.000 88.44844 73 ASP A O 1
ATOM 594 N N . GLU A 1 79 ? 30.95973 105.57115 144.22689 1.000 90.67913 74 GLU A N 1
ATOM 595 C CA . GLU A 1 79 ? 30.39259 106.13004 143.00917 1.000 91.37855 74 GLU A CA 1
ATOM 596 C C . GLU A 1 79 ? 28.94697 105.70802 142.77930 1.000 88.21408 74 GLU A C 1
ATOM 597 O O . GLU A 1 79 ? 28.31534 106.21828 141.84887 1.000 90.13544 74 GLU A O 1
ATOM 603 N N . ASN A 1 80 ? 28.40315 104.80376 143.59772 1.000 86.08441 75 ASN A N 1
ATOM 604 C CA . ASN A 1 80 ? 27.00732 104.41538 143.42856 1.000 88.18121 75 ASN A CA 1
ATOM 605 C C . ASN A 1 80 ? 26.05146 105.38925 144.10303 1.000 86.13867 75 ASN A C 1
ATOM 606 O O . ASN A 1 80 ? 24.93813 105.59801 143.60637 1.000 87.60018 75 ASN A O 1
ATOM 611 N N . VAL A 1 81 ? 26.45145 105.97781 145.22708 1.000 81.13675 76 VAL A N 1
ATOM 612 C CA . VAL A 1 81 ? 25.61851 106.97904 145.88495 1.000 82.25383 76 VAL A CA 1
ATOM 613 C C . VAL A 1 81 ? 25.82829 108.35902 145.27491 1.000 81.70270 76 VAL A C 1
ATOM 614 O O . VAL A 1 81 ? 24.87315 109.12655 145.12729 1.000 82.52734 76 VAL A O 1
ATOM 618 N N . ALA A 1 82 ? 27.06928 108.69073 144.90584 1.000 77.73794 77 ALA A N 1
ATOM 619 C CA . ALA A 1 82 ? 27.32236 109.95126 144.21631 1.000 76.37581 77 ALA A CA 1
ATOM 620 C C . ALA A 1 82 ? 26.44562 110.07907 142.98055 1.000 77.07425 77 ALA A C 1
ATOM 621 O O . ALA A 1 82 ? 25.88580 111.14732 142.71000 1.000 77.61924 77 ALA A O 1
ATOM 623 N N . GLU A 1 83 ? 26.30465 108.98927 142.22526 1.000 84.84364 78 GLU A N 1
ATOM 624 C CA . GLU A 1 83 ? 25.39327 108.98384 141.08804 1.000 81.67131 78 GLU A CA 1
ATOM 625 C C . GLU A 1 83 ? 23.95314 109.22383 141.52527 1.000 75.84512 78 GLU A C 1
ATOM 626 O O . GLU A 1 83 ? 23.18820 109.87925 140.80859 1.000 74.13588 78 GLU A O 1
ATOM 632 N N . ALA A 1 84 ? 23.57280 108.72392 142.70371 1.000 75.55236 79 ALA A N 1
ATOM 633 C CA . ALA A 1 84 ? 22.19821 108.86458 143.17006 1.000 77.55706 79 ALA A CA 1
ATOM 634 C C . ALA A 1 84 ? 21.88633 110.27786 143.64401 1.000 77.18638 79 ALA A C 1
ATOM 635 O O . ALA A 1 84 ? 20.74650 110.73571 143.49913 1.000 79.23362 79 ALA A O 1
ATOM 637 N N . ILE A 1 85 ? 22.87206 110.98101 144.21228 1.000 75.22557 80 ILE A N 1
ATOM 638 C CA . ILE A 1 85 ? 22.63577 112.32829 144.72515 1.000 72.12046 80 ILE A CA 1
ATOM 639 C C . ILE A 1 85 ? 22.79597 113.40300 143.66004 1.000 72.03433 80 ILE A C 1
ATOM 640 O O . ILE A 1 85 ? 22.37919 114.54831 143.88715 1.000 72.99104 80 ILE A O 1
ATOM 645 N N . MET A 1 86 ? 23.38687 113.08202 142.50711 1.000 70.61961 81 MET A N 1
ATOM 646 C CA . MET A 1 86 ? 23.37388 114.02782 141.39828 1.000 71.48353 81 MET A CA 1
ATOM 647 C C . MET A 1 86 ? 21.98276 114.19645 140.79679 1.000 74.04549 81 MET A C 1
ATOM 648 O O . MET A 1 86 ? 21.78175 115.11717 139.99891 1.000 74.14316 81 MET A O 1
ATOM 653 N N . ALA A 1 87 ? 21.02392 113.34649 141.16341 1.000 71.57360 82 ALA A N 1
ATOM 654 C CA . ALA A 1 87 ? 19.68768 113.35870 140.58774 1.000 74.83023 82 ALA A CA 1
ATOM 655 C C . ALA A 1 87 ? 18.65480 113.68700 141.65866 1.000 78.03890 82 ALA A C 1
ATOM 656 O O . ALA A 1 87 ? 18.82639 113.33999 142.83189 1.000 77.36963 82 ALA A O 1
ATOM 658 N N . LYS A 1 88 ? 17.56647 114.34514 141.23587 1.000 77.23628 83 LYS A N 1
ATOM 659 C CA . LYS A 1 88 ? 16.58486 114.85817 142.19142 1.000 78.31078 83 LYS A CA 1
ATOM 660 C C . LYS A 1 88 ? 15.96872 113.74242 143.01690 1.000 83.18333 83 LYS A C 1
ATOM 661 O O . LYS A 1 88 ? 15.75440 113.89993 144.22580 1.000 88.47332 83 LYS A O 1
ATOM 667 N N . ALA A 1 89 ? 15.66009 112.61439 142.37269 1.000 82.47682 84 ALA A N 1
ATOM 668 C CA . ALA A 1 89 ? 14.88644 111.56336 143.02047 1.000 86.10132 84 ALA A CA 1
ATOM 669 C C . ALA A 1 89 ? 15.53645 111.09178 144.31140 1.000 87.74969 84 ALA A C 1
ATOM 670 O O . ALA A 1 89 ? 14.83276 110.69866 145.25088 1.000 89.98127 84 ALA A O 1
ATOM 672 N N . CYS A 1 90 ? 16.86495 111.15599 144.38998 1.000 81.70482 85 CYS A N 1
ATOM 673 C CA . CYS A 1 90 ? 17.60626 110.68417 145.55325 1.000 86.01727 85 CYS A CA 1
ATOM 674 C C . CYS A 1 90 ? 17.14743 109.27695 145.92694 1.000 95.04483 85 CYS A C 1
ATOM 675 O O . CYS A 1 90 ? 16.69123 109.00729 147.03995 1.000 96.43512 85 CYS A O 1
ATOM 678 N N . GLU A 1 91 ? 17.24032 108.38200 144.94726 1.000 93.10679 86 GLU A N 1
ATOM 679 C CA . GLU A 1 91 ? 16.77933 107.01042 145.10297 1.000 90.96801 86 GLU A CA 1
ATOM 680 C C . GLU A 1 91 ? 17.90394 106.03853 144.79216 1.000 93.25445 86 GLU A C 1
ATOM 681 O O . GLU A 1 91 ? 18.64240 106.21711 143.81735 1.000 92.19395 86 GLU A O 1
ATOM 687 N N . SER A 1 92 ? 18.03155 105.02224 145.63821 1.000 94.54458 87 SER A N 1
ATOM 688 C CA . SER A 1 92 ? 18.87648 103.87031 145.37571 1.000 94.37059 87 SER A CA 1
ATOM 689 C C . SER A 1 92 ? 18.41358 102.75065 146.29221 1.000 101.70161 87 SER A C 1
ATOM 690 O O . SER A 1 92 ? 17.96472 102.99641 147.41606 1.000 103.99918 87 SER A O 1
ATOM 693 N N . ASP A 1 93 ? 18.51527 101.51940 145.79520 1.000 105.29099 88 ASP A N 1
ATOM 694 C CA . ASP A 1 93 ? 18.06145 100.37049 146.56515 1.000 104.99027 88 ASP A CA 1
ATOM 695 C C . ASP A 1 93 ? 18.94784 100.07449 147.76622 1.000 102.91250 88 ASP A C 1
ATOM 696 O O . ASP A 1 93 ? 18.54597 99.28570 148.62809 1.000 99.85324 88 ASP A O 1
ATOM 701 N N . SER A 1 94 ? 20.12639 100.69153 147.85314 1.000 101.27857 89 SER A N 1
ATOM 702 C CA . SER A 1 94 ? 21.11413 100.32815 148.85469 1.000 102.14362 89 SER A CA 1
ATOM 703 C C . SER A 1 94 ? 21.27381 101.35233 149.96868 1.000 102.99881 89 SER A C 1
ATOM 704 O O . SER A 1 94 ? 21.93182 101.04703 150.96978 1.000 98.83105 89 SER A O 1
ATOM 707 N N . ASN A 1 95 ? 20.70531 102.54927 149.82916 1.000 100.33425 90 ASN A N 1
ATOM 708 C CA . ASN A 1 95 ? 20.88919 103.60446 150.81324 1.000 95.91072 90 ASN A CA 1
ATOM 709 C C . ASN A 1 95 ? 19.54924 104.20211 151.21498 1.000 93.21060 90 ASN A C 1
ATOM 710 O O . ASN A 1 95 ? 18.53774 104.06766 150.51757 1.000 87.13301 90 ASN A O 1
ATOM 715 N N . ASP A 1 96 ? 19.57230 104.87155 152.36432 1.000 92.12812 91 ASP A N 1
ATOM 716 C CA . ASP A 1 96 ? 18.38782 105.53723 152.88292 1.000 89.19200 91 ASP A CA 1
ATOM 717 C C . ASP A 1 96 ? 18.09131 106.79184 152.06997 1.000 83.24185 91 ASP A C 1
ATOM 718 O O . ASP A 1 96 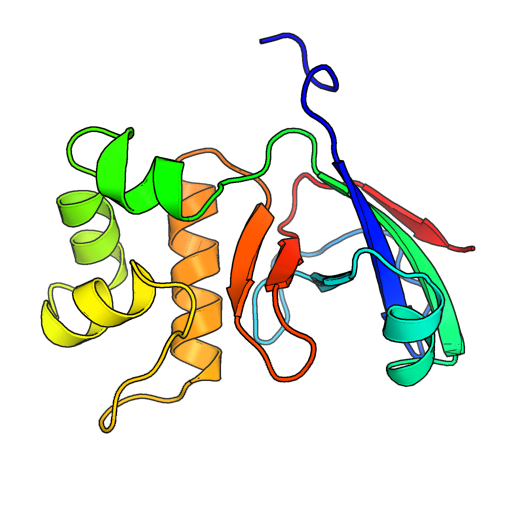? 18.96701 107.64290 151.87905 1.000 81.09679 91 ASP A O 1
ATOM 723 N N . GLY A 1 97 ? 16.84846 106.90420 151.59557 1.000 79.46442 92 GLY A N 1
ATOM 724 C CA . GLY A 1 97 ? 16.48793 108.02521 150.74476 1.000 78.55212 92 GLY A CA 1
ATOM 725 C C . GLY A 1 97 ? 16.77384 109.37663 151.37164 1.000 82.91328 92 GLY A C 1
ATOM 726 O O . GLY A 1 97 ? 17.24866 110.29005 150.69438 1.000 83.07960 92 GLY A O 1
ATOM 727 N N . TRP A 1 98 ? 16.49082 109.52547 152.67173 1.000 82.19925 93 TRP A N 1
ATOM 728 C CA . TRP A 1 98 ? 16.66938 110.82810 153.30686 1.000 75.26496 93 TRP A CA 1
ATOM 729 C C . TRP A 1 98 ? 18.13901 111.16958 153.47843 1.000 76.37834 93 TRP A C 1
ATOM 730 O O . TRP A 1 98 ? 18.51048 112.34562 153.39898 1.000 79.41516 93 TRP A O 1
ATOM 741 N N . GLU A 1 99 ? 18.98802 110.16851 153.71804 1.000 77.72528 94 GLU A N 1
ATOM 742 C CA . GLU A 1 99 ? 20.41775 110.44161 153.74984 1.000 79.05054 94 GLU A CA 1
ATOM 743 C C . GLU A 1 99 ? 20.93192 110.83863 152.37561 1.000 76.61434 94 GLU A C 1
ATOM 744 O O . GLU A 1 99 ? 21.84058 111.67160 152.27123 1.000 76.96534 94 GLU A O 1
ATOM 750 N N . LEU A 1 100 ? 20.35970 110.26710 151.31460 1.000 76.05525 95 LEU A N 1
ATOM 751 C CA . LEU A 1 100 ? 20.66435 110.74542 149.97075 1.000 79.04553 95 LEU A CA 1
ATOM 752 C C . LEU A 1 100 ? 20.28796 112.21323 149.82639 1.000 77.38051 95 LEU A C 1
ATOM 753 O O . LEU A 1 100 ? 21.06866 113.02253 149.30968 1.000 74.15460 95 LEU A O 1
ATOM 758 N N . GLN A 1 101 ? 19.09061 112.57498 150.29703 1.000 77.67021 96 GLN A N 1
ATOM 759 C CA . GLN A 1 101 ? 18.65895 113.96706 150.24006 1.000 73.43447 96 GLN A CA 1
ATOM 760 C C . GLN A 1 101 ? 19.60132 114.87066 151.02660 1.000 71.98252 96 GLN A C 1
ATOM 761 O O . GLN A 1 101 ? 19.97422 115.95128 150.55199 1.000 68.26487 96 GLN A O 1
ATOM 767 N N . ARG A 1 102 ? 20.01727 114.43726 152.22078 1.000 71.55432 97 ARG A N 1
ATOM 768 C CA . ARG A 1 102 ? 20.93829 115.24484 153.01641 1.000 69.08610 97 ARG A CA 1
ATOM 769 C C . ARG A 1 102 ? 22.26338 115.43844 152.29027 1.000 69.66455 97 ARG A C 1
ATOM 770 O O . ARG A 1 102 ? 22.80073 116.55148 152.24069 1.000 71.50061 97 ARG A O 1
ATOM 778 N N . LEU A 1 103 ? 22.80685 114.36013 151.71766 1.000 68.38692 98 LEU A N 1
ATOM 779 C CA . LEU A 1 103 ? 24.06270 114.47130 150.98280 1.000 69.18084 98 LEU A CA 1
ATOM 780 C C . LEU A 1 103 ? 23.91868 115.36651 149.76163 1.000 72.87589 98 LEU A C 1
ATOM 781 O O . LEU A 1 103 ? 24.87535 116.04939 149.37548 1.000 70.06815 98 LEU A O 1
ATOM 786 N N . ARG A 1 104 ? 22.73784 115.37704 149.13863 1.000 74.97417 99 ARG A N 1
ATOM 787 C CA . ARG A 1 104 ? 22.50811 116.30372 148.03803 1.000 70.80028 99 ARG A CA 1
ATOM 788 C C . ARG A 1 104 ? 22.55244 117.74355 148.52126 1.000 69.80011 99 ARG A C 1
ATOM 789 O O . ARG A 1 104 ? 23.00540 118.62944 147.78768 1.000 71.31717 99 ARG A O 1
ATOM 797 N N . GLY A 1 105 ? 22.08506 117.99365 149.74660 1.000 67.49900 100 GLY A N 1
ATOM 798 C CA . GLY A 1 105 ? 22.23588 119.31613 150.32588 1.000 67.33871 100 GLY A CA 1
ATOM 799 C C . GLY A 1 105 ? 23.69069 119.67930 150.53658 1.000 68.84983 100 GLY A C 1
ATOM 800 O O . GLY A 1 105 ? 24.10632 120.80688 150.25750 1.000 71.00752 100 GLY A O 1
ATOM 801 N N . VAL A 1 106 ? 24.48821 118.72060 151.01292 1.000 64.51795 101 VAL A N 1
ATOM 802 C CA . VAL A 1 106 ? 25.91351 118.96504 151.20230 1.000 64.16550 101 VAL A CA 1
ATOM 803 C C . VAL A 1 106 ? 26.56279 119.37008 149.88515 1.000 69.80565 101 VAL A C 1
ATOM 804 O O . VAL A 1 106 ? 27.40114 120.27981 149.84630 1.000 70.71240 101 VAL A O 1
ATOM 808 N N . LEU A 1 107 ? 26.18243 118.70614 148.78675 1.000 67.25162 102 LEU A N 1
ATOM 809 C CA . LEU A 1 107 ? 26.69647 119.07416 147.46867 1.000 66.59950 102 LEU A CA 1
ATOM 810 C C . LEU A 1 107 ? 26.52294 120.55675 147.18401 1.000 68.02254 102 LEU A C 1
ATOM 811 O O . LEU A 1 107 ? 27.46338 121.23187 146.75257 1.000 71.39673 102 LEU A O 1
ATOM 816 N N . ALA A 1 108 ? 25.31344 121.07675 147.39051 1.000 67.04858 103 ALA A N 1
ATOM 817 C CA . ALA A 1 108 ? 25.05744 122.46304 147.02297 1.000 69.92621 103 ALA A CA 1
ATOM 818 C C . ALA A 1 108 ? 25.86880 123.41883 147.88094 1.000 70.56934 103 ALA A C 1
ATOM 819 O O . ALA A 1 108 ? 26.39052 124.42144 147.37858 1.000 73.11692 103 ALA A O 1
ATOM 821 N N . VAL A 1 109 ? 25.98530 123.13096 149.17660 1.000 66.82566 104 VAL A N 1
ATOM 822 C CA . VAL A 1 109 ? 26.83631 123.95854 150.02159 1.000 70.58308 104 VAL A CA 1
ATOM 823 C C . VAL A 1 109 ? 28.27068 123.92062 149.51482 1.000 71.34585 104 VAL A C 1
ATOM 824 O O . VAL A 1 109 ? 28.93125 124.96053 149.40248 1.000 72.81883 104 VAL A O 1
ATOM 828 N N . ARG A 1 110 ? 28.76532 122.72595 149.17787 1.000 71.28231 105 ARG A N 1
ATOM 829 C CA . ARG A 1 110 ? 30.11047 122.61413 148.62311 1.000 74.50406 105 ARG A CA 1
ATOM 830 C C . ARG A 1 110 ? 30.24687 123.43430 147.34616 1.000 75.72169 105 ARG A C 1
ATOM 831 O O . ARG A 1 110 ? 31.23977 124.14853 147.16284 1.000 78.61160 105 ARG A O 1
ATOM 839 N N . LEU A 1 111 ? 29.25442 123.35340 146.45644 1.000 72.03931 106 LEU A N 1
ATOM 840 C CA . LEU A 1 111 ? 29.28311 124.08989 145.19903 1.000 71.90030 106 LEU A CA 1
ATOM 841 C C . LEU A 1 111 ? 28.96183 125.56893 145.36402 1.000 71.71448 106 LEU A C 1
ATOM 842 O O . LEU A 1 111 ? 29.06279 126.31827 144.38414 1.000 68.38369 106 LEU A O 1
ATOM 847 N N . GLY A 1 112 ? 28.57361 126.00070 146.56191 1.000 70.69930 107 GLY A N 1
ATOM 848 C CA . GLY A 1 112 ? 28.32794 127.40435 146.81486 1.000 68.59296 107 GLY A CA 1
ATOM 849 C C . GLY A 1 112 ? 26.89829 127.85980 146.63858 1.000 68.40880 107 GLY A C 1
ATOM 850 O O . GLY A 1 112 ? 26.66936 129.05520 146.43236 1.000 72.15516 107 GLY A O 1
ATOM 851 N N . TYR A 1 113 ? 25.93030 126.95386 146.70748 1.000 69.26480 108 TYR A N 1
ATOM 852 C CA . TYR A 1 113 ? 24.51775 127.27320 146.56371 1.000 66.33792 108 TYR A CA 1
ATOM 853 C C . TYR A 1 113 ? 23.82829 127.18926 147.91977 1.000 66.54913 108 TYR A C 1
ATOM 854 O O . TYR A 1 113 ? 24.41065 126.76252 148.91926 1.000 66.81871 108 TYR A O 1
ATOM 863 N N . THR A 1 114 ? 22.56000 127.59440 147.94210 1.000 70.24964 109 THR A N 1
ATOM 864 C CA . THR A 1 114 ? 21.78891 127.63721 149.17367 1.000 64.64470 109 THR A CA 1
ATOM 865 C C . THR A 1 114 ? 20.45929 126.89426 149.11738 1.000 71.19284 109 THR A C 1
ATOM 866 O O . THR A 1 114 ? 19.80805 126.76358 150.16045 1.000 73.76419 109 THR A O 1
ATOM 870 N N . SER A 1 115 ? 20.03763 126.40007 147.95624 1.000 68.15936 110 SER A N 1
ATOM 871 C CA . SER A 1 115 ? 18.92735 125.46030 147.89812 1.000 67.00389 110 SER A CA 1
ATOM 872 C C . SER A 1 115 ? 19.11054 124.58446 146.66943 1.000 65.79166 110 SER A C 1
ATOM 873 O O . SER A 1 115 ? 19.80666 124.95792 145.72075 1.000 69.50836 110 SER A O 1
ATOM 876 N N . VAL A 1 116 ? 18.49712 123.39923 146.70357 1.000 64.60246 111 VAL A N 1
ATOM 877 C CA . VAL A 1 116 ? 18.68833 122.39166 145.66599 1.000 63.44481 111 VAL A CA 1
ATOM 878 C C . VAL A 1 116 ? 17.32723 121.91680 145.19385 1.000 68.48996 111 VAL A C 1
ATOM 879 O O . VAL A 1 116 ? 16.45738 121.61119 146.01686 1.000 71.78947 111 VAL A O 1
ATOM 883 N N . GLU A 1 117 ? 17.14900 121.82565 143.87936 1.000 66.35297 112 GLU A N 1
ATOM 884 C CA . GLU A 1 117 ? 15.95552 121.18243 143.34918 1.000 69.16833 112 GLU A CA 1
ATOM 885 C C . GLU A 1 117 ? 15.86399 119.75142 143.86317 1.000 72.99656 112 GLU A C 1
ATOM 886 O O . GLU A 1 117 ? 16.86337 119.03473 143.92512 1.000 81.27409 112 GLU A O 1
ATOM 892 N N . MET A 1 118 ? 14.66225 119.33777 144.25239 1.000 74.85229 113 MET A N 1
ATOM 893 C CA . MET A 1 118 ? 14.44282 117.99951 144.77975 1.000 77.10654 113 MET A CA 1
ATOM 894 C C . MET A 1 118 ? 13.18250 117.41809 144.15355 1.000 80.89296 113 MET A C 1
ATOM 895 O O . MET A 1 118 ? 12.36995 118.12973 143.55748 1.000 80.86874 113 MET A O 1
ATOM 900 N N . GLU A 1 119 ? 13.02010 116.10576 144.29064 1.000 91.02989 114 GLU A N 1
ATOM 901 C CA . GLU A 1 119 ? 11.81642 115.43171 143.83219 1.000 90.52890 114 GLU A CA 1
ATOM 902 C C . GLU A 1 119 ? 11.18778 114.67944 144.99336 1.000 91.39646 114 GLU A C 1
ATOM 903 O O . GLU A 1 119 ? 11.88268 114.14978 145.86695 1.000 86.32833 114 GLU A O 1
ATOM 909 N N . ASP A 1 120 ? 9.86260 114.63237 144.98049 1.000 96.21270 115 ASP A N 1
ATOM 910 C CA . ASP A 1 120 ? 9.07793 114.20764 146.13110 1.000 96.51513 115 ASP A CA 1
ATOM 911 C C . ASP A 1 120 ? 7.65696 113.95288 145.62680 1.000 99.94523 115 ASP A C 1
ATOM 912 O O . ASP A 1 120 ? 7.35611 114.16102 144.44684 1.000 101.64627 115 ASP A O 1
ATOM 917 N N . GLU A 1 121 ? 6.78669 113.47918 146.52529 1.000 105.78032 116 GLU A N 1
ATOM 918 C CA . GLU A 1 121 ? 5.38322 113.26317 146.17842 1.000 107.74775 116 GLU A CA 1
ATOM 919 C C . GLU A 1 121 ? 4.75085 114.50321 145.55233 1.000 107.36264 116 GLU A C 1
ATOM 920 O O . GLU A 1 121 ? 4.01954 11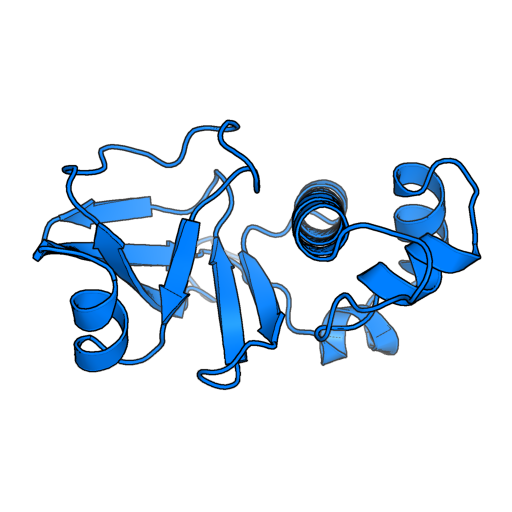4.39855 144.56085 1.000 108.23258 116 GLU A O 1
ATOM 926 N N . HIS A 1 122 ? 5.01823 115.68817 146.11780 1.000 105.07059 117 HIS A N 1
ATOM 927 C CA . HIS A 1 122 ? 4.38631 116.91145 145.62192 1.000 101.39982 117 HIS A CA 1
ATOM 928 C C . HIS A 1 122 ? 4.81200 117.23907 144.20082 1.000 100.05259 117 HIS A C 1
ATOM 929 O O . HIS A 1 122 ? 4.11684 117.98176 143.49792 1.000 98.50200 117 HIS A O 1
ATOM 936 N N . GLY A 1 123 ? 5.95770 116.72233 143.77312 1.000 95.81486 118 GLY A N 1
ATOM 937 C CA . GLY A 1 123 ? 6.60151 117.18126 142.56154 1.000 85.26666 118 GLY A CA 1
ATOM 938 C C . GLY A 1 123 ? 7.96217 117.74962 142.89556 1.000 83.39890 118 GLY A C 1
ATOM 939 O O . GLY A 1 123 ? 8.73226 117.13632 143.64568 1.000 86.03830 118 GLY A O 1
ATOM 940 N N . THR A 1 124 ? 8.26669 118.92664 142.35994 1.000 78.16309 119 THR A N 1
ATOM 941 C CA . THR A 1 124 ? 9.52332 119.58416 142.68031 1.000 77.77589 119 THR A CA 1
ATOM 942 C C . THR A 1 124 ? 9.36636 120.36941 143.97525 1.000 75.58370 119 THR A C 1
ATOM 943 O O . THR A 1 124 ? 8.47276 121.21401 144.09713 1.000 76.72274 119 THR A O 1
ATOM 947 N N . THR A 1 125 ? 10.21117 120.05816 144.94700 1.000 76.15413 120 THR A N 1
ATOM 948 C CA . THR A 1 125 ? 10.39641 120.83364 146.15971 1.000 71.61039 120 THR A CA 1
ATOM 949 C C . THR A 1 125 ? 11.86763 121.21954 146.24012 1.000 71.45235 120 THR A C 1
ATOM 950 O O . THR A 1 125 ? 12.67017 120.85236 145.38009 1.000 74.02221 120 THR A O 1
ATOM 954 N N . TRP A 1 126 ? 12.22943 121.97281 147.27244 1.000 72.36565 121 TRP A N 1
ATOM 955 C CA . TRP A 1 126 ? 13.59049 122.48068 147.38329 1.000 70.80212 121 TRP A CA 1
ATOM 956 C C . TRP A 1 126 ? 14.09538 122.32791 148.80742 1.000 69.39298 121 TRP A C 1
ATOM 957 O O . TRP A 1 126 ? 13.41372 122.72811 149.75564 1.000 72.96987 121 TRP A O 1
ATOM 968 N N . LEU A 1 127 ? 15.28560 121.74997 148.95506 1.000 69.60208 122 LEU A N 1
ATOM 969 C CA . LEU A 1 127 ? 15.95629 121.69510 150.24992 1.000 70.63069 122 LEU A CA 1
ATOM 970 C C . LEU A 1 127 ? 16.67791 123.01947 150.46627 1.000 69.06552 122 LEU A C 1
ATOM 971 O O . LEU A 1 127 ? 17.67231 123.31084 149.79423 1.000 68.72119 122 LEU A O 1
ATOM 976 N N . CYS A 1 128 ? 16.17932 123.82317 151.39952 1.000 67.68793 123 CYS A N 1
ATOM 977 C CA . CYS A 1 128 ? 16.71240 125.15669 151.64001 1.000 67.39961 123 CYS A CA 1
ATOM 978 C C . CYS A 1 128 ? 17.71483 125.10609 152.78479 1.000 65.51924 123 CYS A C 1
ATOM 979 O O . CYS A 1 128 ? 17.36307 124.75102 153.91496 1.000 66.71080 123 CYS A O 1
ATOM 982 N N . LEU A 1 129 ? 18.94577 125.47509 152.49293 1.000 66.12005 124 LEU A N 1
ATOM 983 C CA . LEU A 1 129 ? 20.07931 125.29171 153.37966 1.000 66.50084 124 LEU A CA 1
ATOM 984 C C . LEU A 1 129 ? 20.38374 126.58408 154.12137 1.000 69.23938 124 LEU A C 1
ATOM 985 O O . LEU A 1 129 ? 19.85785 127.64859 153.78528 1.000 68.53461 124 LEU A O 1
ATOM 990 N N . PRO A 1 130 ? 21.19985 126.52246 155.17492 1.000 70.41693 125 PRO A N 1
ATOM 991 C CA . PRO A 1 130 ? 21.64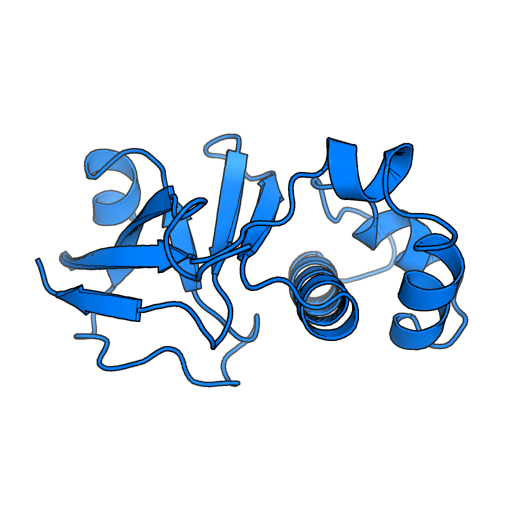155 127.75786 155.83471 1.000 65.62910 125 PRO A CA 1
ATOM 992 C C . PRO A 1 130 ? 22.23768 128.73413 154.83477 1.000 69.24895 125 PRO A C 1
ATOM 993 O O . PRO A 1 130 ? 23.09787 128.38078 154.02741 1.000 71.56002 125 PRO A O 1
ATOM 997 N N . GLY A 1 131 ? 21.76435 129.97356 154.89210 1.000 70.97281 126 GLY A N 1
ATOM 998 C CA . GLY A 1 131 ? 22.07020 130.96449 153.88203 1.000 64.40324 126 GLY A CA 1
ATOM 999 C C . GLY A 1 131 ? 20.78766 131.58638 153.37884 1.000 64.37414 126 GLY A C 1
ATOM 1000 O O . GLY A 1 131 ? 20.76236 132.74614 152.95509 1.000 68.34778 126 GLY A O 1
ATOM 1001 N N . CYS A 1 132 ? 19.71156 130.80627 153.41913 1.000 68.52541 127 CYS A N 1
ATOM 1002 C CA . CYS A 1 132 ? 18.38716 131.33010 153.14622 1.000 69.56419 127 CYS A CA 1
ATOM 1003 C C . CYS A 1 132 ? 17.87837 132.10621 154.35478 1.000 69.03059 127 CYS A C 1
ATOM 1004 O O . CYS A 1 132 ? 18.43897 132.04590 155.45247 1.000 71.99162 127 CYS A O 1
ATOM 1007 N N . THR A 1 133 ? 16.79678 132.84264 154.14215 1.000 69.68284 128 THR A N 1
ATOM 1008 C CA . THR A 1 133 ? 16.10870 133.54794 155.21028 1.000 73.56289 128 THR A CA 1
ATOM 1009 C C . THR A 1 133 ? 14.73278 132.92815 155.38482 1.000 74.37448 128 THR A C 1
ATOM 1010 O O . THR A 1 133 ? 13.98782 132.77916 154.41139 1.000 76.42008 128 THR A O 1
ATOM 1014 N N . VAL A 1 134 ? 14.41296 132.54529 156.61524 1.000 75.28788 129 VAL A N 1
ATOM 1015 C CA . VAL A 1 134 ? 13.10276 132.01508 156.96152 1.000 70.00566 129 VAL A CA 1
ATOM 1016 C C . VAL A 1 134 ? 12.43139 133.00318 157.90367 1.000 73.97073 129 VAL A C 1
ATOM 1017 O O . VAL A 1 134 ? 13.07612 133.54652 158.80784 1.000 82.20172 129 VAL A O 1
ATOM 1021 N N . GLU A 1 135 ? 11.14524 133.26051 157.67194 1.000 68.98640 130 GLU A N 1
ATOM 1022 C CA . GLU A 1 135 ? 10.41139 134.19492 158.50941 1.000 74.20337 130 GLU A CA 1
ATOM 1023 C C . GLU A 1 135 ? 8.95145 133.76299 158.54031 1.000 78.90926 130 GLU A C 1
ATOM 1024 O O . GLU A 1 135 ? 8.40030 133.35183 157.51452 1.000 76.11714 130 GLU A O 1
ATOM 1030 N N . LYS A 1 136 ? 8.33734 133.85242 159.72157 1.000 78.94720 131 LYS A N 1
ATOM 1031 C CA . LYS A 1 136 ? 6.97560 133.36897 159.92138 1.000 79.59300 131 LYS A CA 1
ATOM 1032 C C . LYS A 1 136 ? 5.98056 134.15052 159.06094 1.000 82.19585 131 LYS A C 1
ATOM 1033 O O . LYS A 1 136 ? 6.25713 135.25858 158.59393 1.000 81.38538 131 LYS A O 1
ATOM 1039 N N . ILE A 1 137 ? 4.78988 133.56477 158.89837 1.000 85.70662 132 ILE A N 1
ATOM 1040 C CA . ILE A 1 137 ? 3.68745 134.06646 158.06010 1.000 84.37014 132 ILE A CA 1
ATOM 1041 C C . ILE A 1 137 ? 4.17818 134.78835 156.81173 1.000 77.14900 132 ILE A C 1
ATOM 1042 O O . ILE A 1 137 ? 4.34138 134.17000 155.75844 1.000 73.69909 132 ILE A O 1
#

Nearest PDB structures (foldseek):
  6kyf-assembly1_A  TM=1.007E+00  e=2.896E-31  Pseudomonas aeruginosa
  6fkg-assembly1_B  TM=3.950E-01  e=1.301E-02  Mycobacterium tuberculosis H37Rv
  2zme-assembly1_B  TM=3.072E-01  e=1.245E+00  Homo sapiens

Secondary structure (DSSP, 8-state):
--TTTT-EEEEEEESS--SS--S-TTTSSEEEBSSHHHHHTT-SEEEEEEESSEE-HHIIIIISTTHHHHHHHHTTT-HHHHHHHTSTT---TTS-HHHHHHHHHHHHHHHT-SEEEEEETTEEEEEEPBTBEEEE-

Sequence (137 aa):
GPLGSMSMELFHGSYEEISEIRDSGVFGGLFGAHEKETALSHGETLHRIISPLPLTDYALNYEIESAWEVALDVAGGDENVAEAIMAKACESDSNDGWELQRLRGVLAVRLGYTSVEMEDEHGTTWLCLPGCTVEKI

Foldseek 3Di:
DPFQPAKDKFKAAAADFDAFQACDDLQQFGKTDPDQVVRCVHHPWMKIKIWRFEAELCCLPPVDPPLLVVLCVLVVNPSVLSVLLSDQAQDDPPDDSSNSNNSVCVSQVVVPGAWYWHQDPVGTMIGGHGPIGMGID

InterPro domains:
  IPR058829 Anti-CRISPR Type I-F ADP-ribosyltransferase AcrIF11-like [PF26151] (77-129)

Radius of gyration: 14.49 Å; Cα contacts (8 Å, |Δi|>4): 296; chains: 1; bounding box: 36×40×33 Å

Organism: Pseudomonas aeruginosa (NCBI:txid287)

B-factor: mean 79.43, std 11.41, range [55.49, 125.27]